Protein AF-A0A9D4PCH1-F1 (afdb_monomer_lite)

Structure (mmCIF, N/CA/C/O backbone):
data_AF-A0A9D4PCH1-F1
#
_entry.id   AF-A0A9D4PCH1-F1
#
loop_
_atom_site.group_PDB
_atom_site.id
_atom_site.type_symbol
_atom_site.label_atom_id
_atom_site.label_alt_id
_atom_site.label_comp_id
_atom_site.label_asym_id
_atom_site.label_entity_id
_atom_site.label_seq_id
_atom_site.pdbx_PDB_ins_code
_atom_site.Cartn_x
_atom_site.Cartn_y
_atom_site.Cartn_z
_atom_site.occupancy
_atom_site.B_iso_or_equiv
_atom_site.auth_seq_id
_atom_site.auth_comp_id
_atom_site.auth_asym_id
_atom_site.auth_atom_id
_atom_site.pdbx_PDB_model_num
ATOM 1 N N . MET A 1 1 ? 25.668 -5.312 14.120 1.00 36.22 1 MET A N 1
ATOM 2 C CA . MET A 1 1 ? 24.377 -5.228 14.837 1.00 36.22 1 MET A CA 1
ATOM 3 C C . MET A 1 1 ? 23.372 -6.001 13.988 1.00 36.22 1 MET A C 1
ATOM 5 O O . MET A 1 1 ? 23.326 -5.759 12.794 1.00 36.22 1 MET A O 1
ATOM 9 N N . GLN A 1 2 ? 22.778 -7.065 14.531 1.00 38.81 2 GLN A N 1
ATOM 10 C CA . GLN A 1 2 ? 22.274 -8.227 13.779 1.00 38.81 2 GLN A CA 1
ATOM 11 C C . GLN A 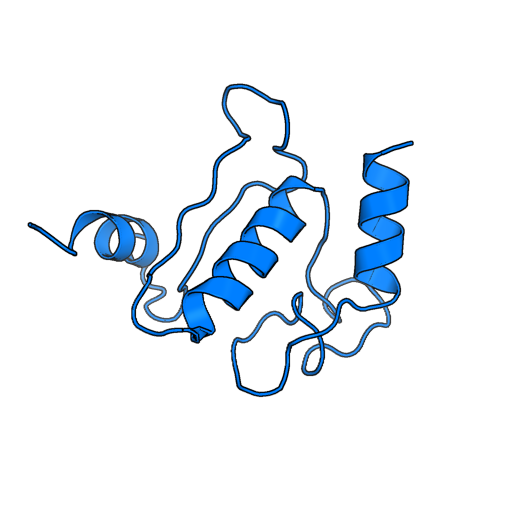1 2 ? 21.062 -7.933 12.871 1.00 38.81 2 GLN A C 1
ATOM 13 O O . GLN A 1 2 ? 19.981 -7.630 13.362 1.00 38.81 2 GLN A O 1
ATOM 18 N N . LEU A 1 3 ? 21.225 -8.173 11.565 1.00 47.97 3 LEU A N 1
ATOM 19 C CA . LEU A 1 3 ? 20.188 -8.184 10.514 1.00 47.97 3 LEU A CA 1
ATOM 20 C C . LEU A 1 3 ? 19.223 -9.396 10.589 1.00 47.97 3 LEU A C 1
ATOM 22 O O . LEU A 1 3 ? 18.467 -9.653 9.662 1.00 47.97 3 LEU A O 1
ATOM 26 N N . ASN A 1 4 ? 19.222 -10.164 11.685 1.00 52.72 4 ASN A N 1
ATOM 27 C CA . ASN A 1 4 ? 18.617 -11.504 11.720 1.00 52.72 4 ASN A CA 1
ATOM 28 C C . ASN A 1 4 ? 17.208 -11.576 12.329 1.00 52.72 4 ASN A C 1
ATOM 30 O O . ASN A 1 4 ? 16.634 -12.661 12.355 1.00 52.72 4 ASN A O 1
ATOM 34 N N . PHE A 1 5 ? 16.653 -10.485 12.866 1.00 57.75 5 PHE A N 1
ATOM 35 C CA . PHE A 1 5 ? 15.337 -10.545 13.517 1.00 57.75 5 PHE A CA 1
ATOM 36 C C . PHE A 1 5 ? 14.188 -10.521 12.500 1.00 57.75 5 PHE A C 1
ATOM 38 O O . PHE A 1 5 ? 13.351 -11.416 12.521 1.00 57.75 5 PHE A O 1
ATOM 45 N N . ALA A 1 6 ? 14.188 -9.559 11.569 1.00 58.16 6 ALA A N 1
ATOM 46 C CA . ALA A 1 6 ? 13.135 -9.432 10.557 1.00 58.16 6 ALA A CA 1
ATOM 47 C C . ALA A 1 6 ? 13.065 -10.665 9.643 1.00 58.16 6 ALA A C 1
ATOM 49 O O . ALA A 1 6 ? 12.003 -11.262 9.516 1.00 58.16 6 ALA A O 1
ATOM 50 N N . SER A 1 7 ? 14.206 -11.116 9.113 1.00 59.22 7 SER A N 1
ATOM 51 C CA . SER A 1 7 ? 14.267 -12.311 8.262 1.00 59.22 7 SER A CA 1
ATOM 52 C C . SER A 1 7 ? 13.727 -13.558 8.979 1.00 59.22 7 SER A C 1
ATOM 54 O O . SER A 1 7 ? 12.882 -14.248 8.428 1.00 59.22 7 SER A O 1
ATOM 56 N N . ARG A 1 8 ? 14.083 -13.797 10.254 1.00 60.41 8 ARG A N 1
ATOM 57 C CA . ARG A 1 8 ? 13.552 -14.942 11.024 1.00 60.41 8 ARG A CA 1
ATOM 58 C C . ARG A 1 8 ? 12.044 -14.885 11.256 1.00 60.41 8 ARG A C 1
ATOM 60 O O . ARG A 1 8 ? 11.416 -15.939 11.299 1.00 60.41 8 ARG A O 1
ATOM 67 N N . VAL A 1 9 ? 11.484 -13.692 11.456 1.00 65.69 9 VAL A N 1
ATOM 68 C CA . VAL A 1 9 ? 10.034 -13.510 11.622 1.00 65.69 9 VAL A CA 1
ATOM 69 C C . VAL A 1 9 ? 9.309 -13.750 10.295 1.00 65.69 9 VAL A C 1
ATOM 71 O O . VAL A 1 9 ? 8.284 -14.423 10.279 1.00 65.69 9 VAL A O 1
ATOM 74 N N . LEU A 1 10 ? 9.862 -13.268 9.179 1.00 68.75 10 LEU A N 1
ATOM 75 C CA . LEU A 1 10 ? 9.258 -13.411 7.851 1.00 68.75 10 LEU A CA 1
ATOM 76 C C . LEU A 1 10 ? 9.376 -14.843 7.292 1.00 68.75 10 LEU A C 1
ATOM 78 O O . LEU A 1 10 ? 8.447 -15.331 6.653 1.00 68.75 10 LEU A O 1
ATOM 82 N N . THR A 1 11 ? 10.454 -15.571 7.603 1.00 62.72 11 THR A N 1
ATOM 83 C CA . THR A 1 11 ? 10.667 -16.959 7.145 1.00 62.72 11 THR A CA 1
ATOM 84 C C . THR A 1 11 ? 10.017 -18.012 8.047 1.00 62.72 11 THR A C 1
ATOM 86 O O . THR A 1 11 ? 10.093 -19.206 7.754 1.00 62.72 11 THR A O 1
ATOM 89 N N . GLN A 1 12 ? 9.373 -17.623 9.157 1.00 61.53 12 GLN A N 1
ATOM 90 C CA . GLN A 1 12 ? 8.821 -18.574 10.136 1.00 61.53 12 GLN A CA 1
ATOM 91 C C . GLN A 1 12 ? 7.693 -19.461 9.558 1.00 61.53 12 GLN A C 1
ATOM 93 O O . GLN A 1 12 ? 7.332 -20.467 10.165 1.00 61.53 12 GLN A O 1
ATOM 98 N N . GLY A 1 13 ? 7.169 -19.123 8.372 1.00 55.12 13 GLY A N 1
ATOM 99 C CA . GLY A 1 13 ? 6.106 -19.846 7.664 1.00 55.12 13 GLY A CA 1
ATOM 100 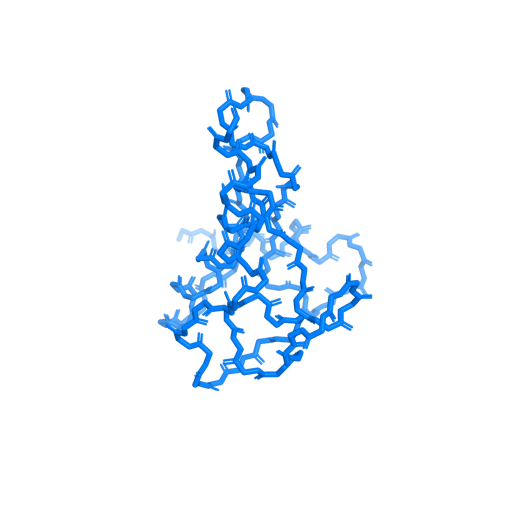C C . GLY A 1 13 ? 6.527 -20.663 6.432 1.00 55.12 13 GLY A C 1
ATOM 101 O O . GLY A 1 13 ? 5.644 -21.039 5.668 1.00 55.12 13 GLY A O 1
ATOM 102 N N . ASN A 1 14 ? 7.823 -20.936 6.211 1.00 54.25 14 ASN A N 1
ATOM 103 C CA . ASN A 1 14 ? 8.329 -21.674 5.032 1.00 54.25 14 ASN A CA 1
ATOM 104 C C . ASN A 1 14 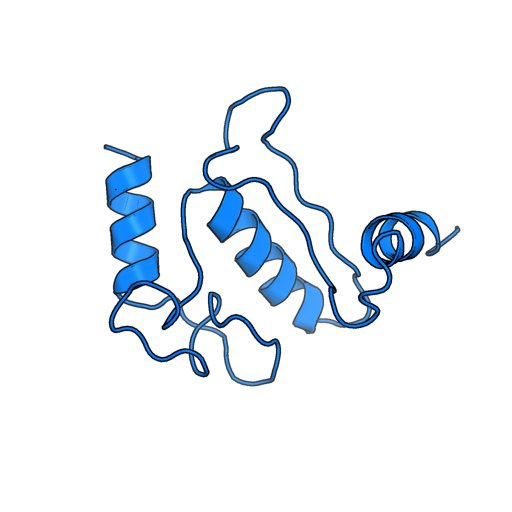? 8.074 -20.963 3.679 1.00 54.25 14 ASN A C 1
ATOM 106 O O . ASN A 1 14 ? 7.976 -21.607 2.637 1.00 54.25 14 ASN A O 1
ATOM 110 N N . ASN A 1 15 ? 7.939 -19.632 3.707 1.00 61.56 15 ASN A N 1
ATOM 111 C CA . ASN A 1 15 ? 7.776 -18.776 2.533 1.00 61.56 15 ASN A CA 1
ATOM 112 C C . ASN A 1 15 ? 8.949 -17.795 2.453 1.00 61.56 15 ASN A C 1
ATOM 114 O O . ASN A 1 15 ? 8.839 -16.647 2.875 1.00 61.56 15 ASN A O 1
ATOM 118 N N . ASP A 1 16 ? 10.057 -18.238 1.864 1.00 63.16 16 ASP A N 1
ATOM 119 C CA . ASP A 1 16 ? 11.296 -17.450 1.745 1.00 63.16 16 ASP A CA 1
ATOM 120 C C . ASP A 1 16 ? 11.172 -16.223 0.816 1.00 63.16 16 ASP A C 1
ATOM 122 O O . ASP A 1 16 ? 12.128 -15.477 0.631 1.00 63.16 16 ASP A O 1
ATOM 126 N N . ASN A 1 17 ? 9.992 -16.000 0.228 1.00 70.62 17 ASN A N 1
ATOM 127 C CA . ASN A 1 17 ? 9.723 -14.926 -0.729 1.00 70.62 17 ASN A CA 1
ATOM 128 C C . ASN A 1 17 ? 8.983 -13.722 -0.119 1.00 70.62 17 ASN A C 1
ATOM 130 O O . ASN A 1 17 ? 8.673 -12.772 -0.838 1.00 70.62 17 ASN A O 1
ATOM 134 N N . VAL A 1 18 ? 8.647 -13.761 1.175 1.00 75.81 18 VAL A N 1
ATOM 135 C CA . VAL A 1 18 ? 7.958 -12.657 1.856 1.00 75.81 18 VAL A CA 1
ATOM 136 C C . VAL A 1 18 ? 8.995 -11.693 2.424 1.00 75.81 18 VAL A C 1
ATOM 138 O O . VAL A 1 18 ? 9.742 -12.040 3.333 1.00 75.81 18 VAL A O 1
ATOM 141 N N . VAL A 1 19 ? 9.021 -10.469 1.898 1.00 85.12 19 VAL A N 1
ATOM 142 C CA . VAL A 1 19 ? 9.959 -9.410 2.319 1.00 85.12 19 VAL A CA 1
ATOM 143 C C . VAL A 1 19 ? 9.324 -8.379 3.260 1.00 85.12 19 VAL A C 1
ATOM 145 O O . VAL A 1 19 ? 10.020 -7.510 3.782 1.00 85.12 19 VAL A O 1
ATOM 148 N N . GLY A 1 20 ? 8.020 -8.489 3.526 1.00 88.69 20 GLY A N 1
ATOM 149 C CA . GLY A 1 20 ? 7.278 -7.595 4.409 1.00 88.69 20 GLY A CA 1
ATOM 150 C C . GLY A 1 20 ? 6.010 -8.232 4.980 1.00 88.69 20 GLY A C 1
ATOM 151 O O . GLY A 1 20 ? 5.506 -9.219 4.447 1.00 88.69 20 GLY A O 1
ATOM 152 N N . LEU A 1 21 ? 5.539 -7.712 6.114 1.00 90.94 21 LEU A N 1
ATOM 153 C CA . LEU A 1 21 ? 4.294 -8.133 6.752 1.00 90.94 21 LEU A CA 1
ATOM 154 C C . LEU A 1 21 ? 3.640 -6.980 7.522 1.00 90.94 21 LEU A C 1
ATOM 156 O O . LEU A 1 21 ? 4.290 -6.309 8.333 1.00 90.94 21 LEU A O 1
ATOM 160 N N . ALA A 1 22 ? 2.330 -6.832 7.351 1.00 93.44 22 ALA A N 1
ATOM 161 C CA . ALA A 1 22 ? 1.487 -5.903 8.092 1.00 93.44 22 ALA A CA 1
ATOM 162 C C . ALA A 1 22 ? 0.088 -6.473 8.345 1.00 93.44 22 ALA A C 1
ATOM 164 O O . ALA A 1 22 ? -0.390 -7.360 7.636 1.00 93.44 22 ALA A O 1
ATOM 165 N N . PHE A 1 23 ? -0.594 -5.923 9.349 1.00 94.12 23 PHE A N 1
ATOM 166 C CA . PHE A 1 23 ? -2.026 -6.140 9.514 1.00 94.12 23 PHE A CA 1
ATOM 167 C C . PHE A 1 23 ? -2.805 -5.268 8.531 1.00 94.12 23 PHE A C 1
ATOM 169 O O . PHE A 1 23 ? -2.450 -4.120 8.278 1.00 94.12 23 PHE A O 1
ATOM 176 N N . VAL A 1 24 ? -3.913 -5.789 8.007 1.00 95.75 24 VAL A N 1
ATOM 177 C CA . VAL A 1 24 ? -4.832 -4.979 7.202 1.00 95.75 24 VAL A CA 1
ATOM 178 C C . VAL A 1 24 ? -5.723 -4.154 8.136 1.00 95.75 24 VAL A C 1
ATOM 180 O O . VAL A 1 24 ? -6.315 -4.713 9.058 1.00 95.75 24 VAL A O 1
ATOM 183 N N . ARG A 1 25 ? -5.827 -2.837 7.900 1.00 97.06 25 ARG A N 1
ATOM 184 C CA . ARG A 1 25 ? -6.571 -1.865 8.742 1.00 97.06 25 ARG A CA 1
ATOM 185 C C . ARG A 1 25 ? -6.063 -1.761 10.192 1.00 97.06 25 ARG A C 1
ATOM 187 O O . ARG A 1 25 ? -6.838 -1.462 11.094 1.00 97.06 25 ARG A O 1
ATOM 194 N N . GLY A 1 26 ? -4.778 -2.020 10.429 1.00 95.62 26 GLY A N 1
ATOM 195 C CA . GLY A 1 26 ? -4.177 -1.958 11.766 1.00 95.62 26 GLY A CA 1
ATOM 196 C C . GLY A 1 26 ? -3.807 -0.554 12.255 1.00 95.62 26 GLY A C 1
ATOM 197 O O . GLY A 1 26 ? -3.525 -0.387 13.441 1.00 95.62 26 GLY A O 1
ATOM 198 N N . MET A 1 27 ? -3.791 0.458 11.380 1.00 97.31 27 MET A N 1
ATOM 199 C CA . MET A 1 27 ? -3.341 1.806 11.738 1.00 97.31 27 MET A CA 1
ATOM 200 C C . MET A 1 27 ? -4.166 2.392 12.895 1.00 97.31 27 MET A C 1
ATOM 202 O O . MET A 1 27 ? -5.390 2.285 12.913 1.00 97.31 27 MET A O 1
ATOM 206 N N . CYS A 1 28 ? -3.476 3.032 13.843 1.00 96.06 28 CYS A N 1
ATOM 207 C CA . CYS A 1 28 ? -4.021 3.613 15.080 1.00 96.06 28 CYS A CA 1
ATOM 208 C C . CYS A 1 28 ? -4.521 2.612 16.140 1.00 96.06 28 CYS A C 1
ATOM 210 O O . CYS A 1 28 ? -4.839 3.035 17.250 1.00 96.06 28 CYS A O 1
ATOM 212 N N . GLU A 1 29 ? -4.528 1.305 15.866 1.00 95.44 29 GLU A N 1
ATOM 213 C CA . GLU A 1 29 ? -4.811 0.280 16.873 1.00 95.44 29 GLU A CA 1
ATOM 214 C C . GLU A 1 29 ? -3.508 -0.162 17.554 1.00 95.44 29 GLU A C 1
ATOM 216 O O . GLU A 1 29 ? -2.568 -0.616 16.896 1.00 95.44 29 GLU A O 1
ATOM 221 N N . CYS A 1 30 ? -3.436 -0.061 18.885 1.00 93.50 30 CYS A N 1
ATOM 222 C CA . CYS A 1 30 ? -2.199 -0.253 19.657 1.00 93.50 30 CYS A CA 1
ATOM 223 C C . CYS A 1 30 ? -1.495 -1.587 19.379 1.00 93.50 30 CYS A C 1
ATOM 225 O O . CYS A 1 30 ? -0.273 -1.676 19.486 1.00 93.50 30 CYS A O 1
ATOM 227 N N . ARG A 1 31 ? -2.262 -2.635 19.064 1.00 93.06 31 ARG A N 1
ATOM 228 C CA . ARG A 1 31 ? -1.736 -3.987 18.831 1.00 93.06 31 ARG A CA 1
ATOM 229 C C . ARG A 1 31 ? -1.455 -4.307 17.367 1.00 93.06 31 ARG A C 1
ATOM 231 O O . ARG A 1 31 ? -0.739 -5.271 17.112 1.00 93.06 31 ARG A O 1
ATOM 238 N N . PHE A 1 32 ? -2.013 -3.540 16.433 1.00 93.56 32 PHE A N 1
ATOM 239 C CA . PHE A 1 32 ? -1.983 -3.868 15.005 1.00 93.56 32 PHE A CA 1
ATOM 240 C C . PHE A 1 32 ? -1.320 -2.790 14.145 1.00 93.56 32 PHE A C 1
ATOM 242 O O . PHE A 1 32 ? -1.009 -3.060 12.993 1.00 93.56 32 PHE A O 1
ATOM 249 N N . SER A 1 33 ? -1.018 -1.614 14.702 1.00 94.75 33 SER A N 1
ATOM 250 C CA . SER A 1 33 ? -0.363 -0.504 14.002 1.00 94.75 33 SER A CA 1
ATOM 251 C C . SER A 1 33 ? 1.154 -0.711 13.871 1.00 94.75 33 SER A C 1
ATOM 253 O O . SER A 1 33 ? 1.949 0.122 14.313 1.00 94.75 33 SER A O 1
ATOM 255 N N . CYS A 1 34 ? 1.573 -1.837 13.291 1.00 92.31 34 CYS A N 1
ATOM 256 C CA . CYS A 1 34 ? 2.975 -2.178 13.060 1.00 92.31 34 CYS A CA 1
ATOM 257 C C . CYS A 1 34 ? 3.196 -2.829 11.686 1.00 92.31 34 CYS A C 1
ATOM 259 O O . CYS A 1 34 ? 2.295 -3.439 11.112 1.00 92.31 34 CYS A O 1
ATOM 261 N N . THR A 1 35 ? 4.410 -2.676 11.155 1.00 90.69 35 THR A N 1
ATOM 262 C CA . THR A 1 35 ? 4.871 -3.296 9.903 1.00 90.69 35 THR A CA 1
ATOM 263 C C . THR A 1 35 ? 6.266 -3.864 10.114 1.00 90.69 35 THR A C 1
ATOM 265 O O . THR A 1 35 ? 7.103 -3.217 10.748 1.00 90.69 35 THR A O 1
ATOM 268 N N . ILE A 1 36 ? 6.546 -5.031 9.547 1.00 90.25 36 ILE A N 1
ATOM 269 C CA . ILE A 1 36 ? 7.885 -5.624 9.508 1.00 90.25 36 ILE A CA 1
ATOM 270 C C . ILE A 1 36 ? 8.331 -5.647 8.054 1.00 90.25 36 ILE A C 1
ATOM 272 O O . ILE A 1 36 ? 7.567 -6.069 7.198 1.00 90.25 36 ILE A O 1
ATOM 276 N N . ILE A 1 37 ? 9.560 -5.208 7.783 1.00 88.50 37 ILE A N 1
ATOM 277 C CA . ILE A 1 37 ? 10.162 -5.261 6.448 1.00 88.50 37 ILE A CA 1
ATOM 278 C C . ILE A 1 37 ? 11.596 -5.786 6.509 1.00 88.50 37 ILE A C 1
ATOM 280 O O . ILE A 1 37 ? 12.322 -5.548 7.480 1.00 88.50 37 ILE A O 1
ATOM 284 N N . GLN A 1 38 ? 12.016 -6.472 5.452 1.00 86.12 38 GLN A N 1
ATOM 285 C CA . GLN A 1 38 ? 13.390 -6.895 5.221 1.00 86.12 38 GLN A CA 1
ATOM 286 C C . GLN A 1 38 ? 14.109 -5.856 4.353 1.00 86.12 38 GLN A C 1
ATOM 288 O O . GLN A 1 38 ? 13.996 -5.835 3.135 1.00 86.12 38 GLN A O 1
ATOM 293 N N . ALA A 1 39 ? 14.868 -4.967 4.996 1.00 83.38 39 ALA A N 1
ATOM 294 C CA . ALA A 1 39 ? 15.525 -3.856 4.315 1.00 83.38 39 ALA A CA 1
ATOM 295 C C . ALA A 1 39 ? 16.896 -4.239 3.725 1.00 83.38 39 ALA A C 1
ATOM 297 O O . ALA A 1 39 ? 17.927 -4.035 4.365 1.00 83.38 39 ALA A O 1
ATOM 298 N N . GLU A 1 40 ? 16.915 -4.770 2.499 1.00 81.25 40 GLU A N 1
ATOM 299 C CA . GLU A 1 40 ? 18.164 -5.154 1.807 1.00 81.25 40 GLU A CA 1
ATOM 300 C C . GLU A 1 40 ? 18.678 -4.113 0.804 1.00 81.25 40 GLU A C 1
ATOM 302 O O . GLU A 1 40 ? 19.867 -4.076 0.491 1.00 81.25 40 GLU A O 1
ATOM 307 N N . SER A 1 41 ? 17.800 -3.250 0.289 1.00 85.69 41 SER A N 1
ATOM 308 C CA . SER A 1 41 ? 18.147 -2.232 -0.709 1.00 85.69 41 SER A CA 1
ATOM 309 C C . SER A 1 41 ? 17.222 -1.014 -0.621 1.00 85.69 41 SER A C 1
ATOM 311 O O . SER A 1 41 ? 16.287 -0.989 0.176 1.00 85.69 41 SER A O 1
ATOM 313 N N . PHE A 1 42 ? 17.426 -0.003 -1.475 1.00 87.31 42 PHE A N 1
ATOM 314 C CA . PHE A 1 42 ? 16.513 1.146 -1.578 1.00 87.31 42 PHE A CA 1
ATOM 315 C C . PHE A 1 42 ? 15.072 0.760 -1.946 1.00 87.31 42 PHE A C 1
ATOM 317 O O . PHE A 1 42 ? 14.145 1.515 -1.653 1.00 87.31 42 PHE A O 1
ATOM 324 N N . GLN A 1 43 ? 14.864 -0.423 -2.534 1.00 87.44 43 GLN A N 1
ATOM 325 C CA . GLN A 1 43 ? 13.532 -0.965 -2.793 1.00 87.44 43 GLN A CA 1
ATOM 326 C C . GLN A 1 43 ? 12.718 -1.166 -1.505 1.00 87.44 43 GLN A C 1
ATOM 328 O O . GLN A 1 43 ? 11.494 -1.052 -1.542 1.00 87.44 43 GLN A O 1
ATOM 333 N N . ALA A 1 44 ? 13.384 -1.330 -0.358 1.00 88.88 44 ALA A N 1
ATOM 334 C CA . ALA A 1 44 ? 12.746 -1.453 0.949 1.00 88.88 44 ALA A CA 1
ATOM 335 C C . ALA A 1 44 ? 11.852 -0.254 1.308 1.00 88.88 44 ALA A C 1
ATOM 337 O O . ALA A 1 44 ? 10.924 -0.396 2.096 1.00 88.88 44 ALA A O 1
ATOM 338 N N . ALA A 1 45 ? 12.085 0.929 0.725 1.00 92.88 45 ALA A N 1
ATOM 339 C CA . ALA A 1 45 ? 11.193 2.075 0.903 1.00 92.88 45 ALA A CA 1
ATOM 340 C C . ALA A 1 45 ? 9.814 1.850 0.251 1.00 92.88 45 ALA A C 1
ATOM 342 O O . ALA A 1 45 ? 8.796 2.268 0.800 1.00 92.88 45 ALA A O 1
ATOM 343 N N . LEU A 1 46 ? 9.772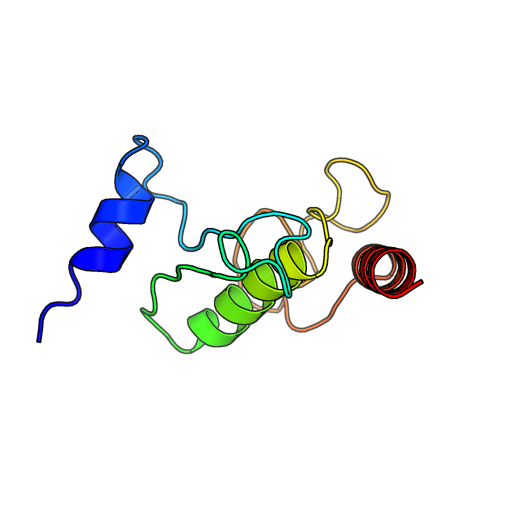 1.174 -0.903 1.00 94.19 46 LEU A N 1
ATOM 344 C CA . LEU A 1 46 ? 8.523 0.811 -1.580 1.00 94.19 46 LEU A CA 1
ATOM 345 C C . LEU A 1 46 ? 7.829 -0.361 -0.882 1.00 94.19 46 LEU A C 1
ATOM 347 O O . LEU A 1 46 ? 6.606 -0.384 -0.812 1.00 94.19 46 LEU A O 1
ATOM 351 N N . GLU A 1 47 ? 8.595 -1.293 -0.320 1.00 92.69 47 GLU A N 1
ATOM 352 C CA . GLU A 1 47 ? 8.062 -2.380 0.512 1.00 92.69 47 GLU A CA 1
ATOM 353 C C . GLU A 1 47 ? 7.485 -1.832 1.824 1.00 92.69 47 GLU A C 1
ATOM 355 O O . GLU A 1 47 ? 6.363 -2.160 2.186 1.00 92.69 47 GLU A O 1
ATOM 360 N N . ALA A 1 48 ? 8.171 -0.894 2.487 1.00 93.88 48 ALA A N 1
ATOM 361 C CA . ALA A 1 48 ? 7.612 -0.175 3.632 1.00 93.88 48 ALA A CA 1
ATOM 362 C C . ALA A 1 48 ? 6.305 0.534 3.267 1.00 93.88 48 ALA A C 1
ATOM 364 O O . ALA A 1 48 ? 5.337 0.465 4.021 1.00 93.88 48 ALA A O 1
ATOM 365 N N . ALA A 1 49 ? 6.258 1.195 2.105 1.00 96.62 49 ALA A N 1
ATOM 366 C CA . ALA A 1 49 ? 5.031 1.809 1.620 1.00 96.62 49 ALA A CA 1
ATOM 367 C C . ALA A 1 49 ? 3.922 0.760 1.425 1.00 96.62 49 ALA A C 1
ATOM 369 O O . ALA A 1 49 ? 2.817 0.982 1.910 1.00 96.62 49 ALA A O 1
ATOM 370 N N . HIS A 1 50 ? 4.214 -0.382 0.795 1.00 96.81 50 HIS A N 1
ATOM 371 C CA . HIS A 1 50 ? 3.276 -1.498 0.618 1.00 96.81 50 HIS A CA 1
ATOM 372 C C . HIS A 1 50 ? 2.674 -1.959 1.953 1.00 96.81 50 HIS A C 1
ATOM 374 O O . HIS A 1 50 ? 1.454 -1.981 2.118 1.00 96.81 50 HIS A O 1
ATOM 380 N N . GLU A 1 51 ? 3.522 -2.235 2.943 1.00 96.75 51 GLU A N 1
ATOM 381 C CA . GLU A 1 51 ? 3.080 -2.703 4.259 1.00 96.75 51 GLU A CA 1
ATOM 382 C C . GLU A 1 51 ? 2.302 -1.629 5.040 1.00 96.75 51 GLU A C 1
ATOM 384 O O . GLU A 1 51 ? 1.310 -1.917 5.714 1.00 96.75 51 GLU A O 1
ATOM 389 N N . ILE A 1 52 ? 2.688 -0.354 4.924 1.00 97.50 52 ILE A N 1
ATOM 390 C CA . ILE A 1 52 ? 1.907 0.759 5.487 1.00 97.50 52 ILE A CA 1
ATOM 391 C C . ILE A 1 52 ? 0.543 0.865 4.789 1.00 97.50 52 ILE A C 1
ATOM 393 O O . ILE A 1 52 ? -0.459 1.134 5.451 1.00 97.50 52 ILE A O 1
ATOM 397 N N . GLY A 1 53 ? 0.484 0.611 3.479 1.00 97.94 53 GLY A N 1
ATOM 398 C CA . GLY A 1 53 ? -0.755 0.542 2.708 1.00 97.94 53 GLY A CA 1
ATOM 399 C C . GLY A 1 53 ? -1.730 -0.483 3.284 1.00 97.94 53 GLY A C 1
ATOM 400 O O . GLY A 1 53 ? -2.896 -0.155 3.507 1.00 97.94 53 GLY A O 1
ATOM 401 N N . HIS A 1 54 ? -1.251 -1.683 3.626 1.00 97.88 54 HIS A N 1
ATOM 402 C CA . HIS A 1 54 ? -2.054 -2.678 4.341 1.00 97.88 54 HIS A CA 1
ATOM 403 C C . HIS A 1 54 ? -2.587 -2.141 5.675 1.00 97.88 54 HIS A C 1
ATOM 405 O O . HIS A 1 54 ? -3.796 -2.202 5.914 1.00 97.88 54 HIS A O 1
ATOM 411 N N . ASN A 1 55 ? -1.746 -1.518 6.505 1.00 97.62 55 ASN A N 1
ATOM 412 C CA . ASN A 1 55 ? -2.203 -0.918 7.767 1.00 97.62 55 ASN A CA 1
ATOM 413 C C . ASN A 1 55 ? -3.279 0.158 7.577 1.00 97.62 55 ASN A C 1
ATOM 415 O O . ASN A 1 55 ? -4.166 0.284 8.420 1.00 97.62 55 ASN A O 1
ATOM 419 N N . LEU A 1 56 ? -3.236 0.884 6.460 1.00 98.25 56 LEU A N 1
ATOM 420 C CA . LEU A 1 56 ? -4.245 1.859 6.038 1.00 98.25 56 LEU A CA 1
ATOM 421 C C . LEU A 1 56 ? -5.429 1.231 5.280 1.00 98.25 56 LEU A C 1
ATOM 423 O O . LEU A 1 56 ? -6.218 1.932 4.654 1.00 98.25 56 LEU A O 1
ATOM 427 N N . GLY A 1 57 ? -5.563 -0.092 5.324 1.00 97.31 57 GLY A N 1
ATOM 428 C CA . GLY A 1 57 ? -6.714 -0.830 4.816 1.00 97.31 57 GLY A CA 1
ATOM 429 C C . GLY A 1 57 ? -6.659 -1.240 3.351 1.00 97.31 57 GLY A C 1
ATOM 430 O O . GLY A 1 57 ? -7.646 -1.780 2.857 1.00 97.31 57 GLY A O 1
ATOM 431 N N . MET A 1 58 ? -5.542 -1.026 2.656 1.00 98.19 58 MET A N 1
ATOM 432 C CA . MET A 1 58 ? -5.392 -1.440 1.262 1.00 98.19 58 MET A CA 1
ATOM 433 C C . MET A 1 58 ? -5.223 -2.961 1.150 1.00 98.19 58 MET A C 1
ATOM 435 O O . MET A 1 58 ? -4.461 -3.568 1.900 1.00 98.19 58 MET A O 1
ATOM 439 N N . GLU A 1 59 ? -5.894 -3.579 0.179 1.00 97.38 59 GLU A N 1
ATOM 440 C CA . GLU A 1 59 ? -5.634 -4.964 -0.242 1.00 97.38 59 GLU A CA 1
ATOM 441 C C . GLU A 1 59 ? -4.792 -5.001 -1.526 1.00 97.38 59 GLU A C 1
ATOM 443 O O . GLU A 1 59 ? -4.627 -3.984 -2.206 1.00 97.38 59 GLU A O 1
ATOM 448 N N . HIS A 1 60 ? -4.266 -6.183 -1.865 1.00 97.44 60 HIS A N 1
ATOM 449 C CA . HIS A 1 60 ? -3.478 -6.363 -3.083 1.00 97.44 60 HIS A CA 1
ATOM 450 C C . HIS A 1 60 ? -4.269 -6.056 -4.357 1.00 97.44 60 HIS A C 1
ATOM 452 O O . HIS A 1 60 ? -5.443 -6.416 -4.496 1.00 97.44 60 HIS A O 1
ATOM 458 N N . ASP A 1 61 ? -3.594 -5.448 -5.329 1.00 98.12 61 ASP A N 1
ATOM 459 C CA . ASP A 1 61 ? -4.139 -5.224 -6.665 1.00 98.12 61 ASP A CA 1
ATOM 460 C C . ASP A 1 61 ? -4.338 -6.560 -7.409 1.00 98.12 61 ASP A C 1
ATOM 462 O O . ASP A 1 61 ? -3.473 -7.437 -7.404 1.00 98.12 61 ASP A O 1
ATOM 466 N N . GLY A 1 62 ? -5.499 -6.722 -8.050 1.00 95.94 62 GLY A N 1
ATOM 467 C CA . GLY A 1 62 ? -5.844 -7.876 -8.889 1.00 95.94 62 GLY A CA 1
ATOM 468 C C . GLY A 1 62 ? -6.302 -9.147 -8.159 1.00 95.94 62 GLY A C 1
ATOM 469 O O . GLY A 1 62 ? -6.754 -10.079 -8.818 1.00 95.94 62 GLY A O 1
ATOM 470 N N . THR A 1 63 ? -6.250 -9.205 -6.823 1.00 88.00 63 THR A N 1
ATOM 471 C CA . THR A 1 63 ? -6.750 -10.373 -6.061 1.00 88.00 63 THR A CA 1
ATOM 472 C C . THR A 1 63 ? -8.261 -10.299 -5.811 1.00 88.00 63 THR A C 1
ATOM 474 O O . THR A 1 63 ? -8.951 -11.316 -5.849 1.00 88.00 63 THR A O 1
ATOM 477 N N . LYS A 1 64 ? -8.799 -9.097 -5.555 1.00 90.56 64 LYS A N 1
ATOM 478 C CA . LYS A 1 64 ? -10.237 -8.847 -5.290 1.00 90.56 64 LYS A CA 1
ATOM 479 C C . LYS A 1 64 ? -10.726 -7.504 -5.843 1.00 90.56 64 LYS A C 1
ATOM 481 O O . LYS A 1 64 ? -11.721 -6.946 -5.387 1.00 90.56 64 LYS A O 1
ATOM 486 N N . ASN A 1 65 ? -9.988 -6.949 -6.792 1.00 96.00 65 ASN A N 1
ATOM 487 C CA . ASN A 1 65 ? -10.292 -5.685 -7.444 1.00 96.00 65 ASN A CA 1
ATOM 488 C C . ASN A 1 65 ? -9.799 -5.732 -8.895 1.00 96.00 65 ASN A C 1
ATOM 490 O O . ASN A 1 65 ? -9.097 -6.658 -9.293 1.00 96.00 65 ASN A O 1
ATOM 494 N N . ASN A 1 66 ? -10.172 -4.722 -9.679 1.00 96.88 66 ASN A N 1
ATOM 495 C CA . ASN A 1 66 ? -9.899 -4.680 -11.117 1.00 96.88 66 ASN A CA 1
ATOM 496 C C . ASN A 1 66 ? -8.588 -3.944 -11.459 1.00 96.88 66 ASN A C 1
ATOM 498 O O . ASN A 1 66 ? -8.386 -3.567 -12.614 1.00 96.88 66 ASN A O 1
ATOM 502 N N . CYS A 1 67 ? -7.729 -3.676 -10.470 1.00 98.00 67 CYS A N 1
ATOM 503 C CA . CYS A 1 67 ? -6.443 -3.027 -10.698 1.00 98.00 67 CYS A CA 1
ATOM 504 C C . CYS A 1 67 ? -5.377 -4.030 -11.154 1.00 98.00 67 CYS A C 1
ATOM 506 O O . CYS A 1 67 ? -5.456 -5.225 -10.885 1.00 98.00 67 CYS A O 1
ATOM 508 N N . ASP A 1 68 ? -4.381 -3.530 -11.885 1.00 97.19 68 ASP A N 1
ATOM 509 C CA . ASP A 1 68 ? -3.310 -4.348 -12.454 1.00 97.19 68 ASP A CA 1
ATOM 510 C C . ASP A 1 68 ? -2.404 -4.909 -11.347 1.00 97.19 68 ASP A C 1
ATOM 512 O O . ASP A 1 68 ? -1.774 -4.143 -10.616 1.00 97.19 68 ASP A O 1
ATOM 516 N N . SER A 1 69 ? -2.306 -6.237 -11.260 1.00 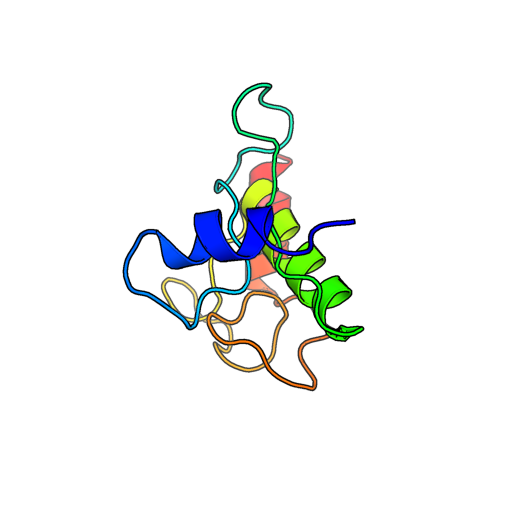96.31 69 SER A N 1
ATOM 517 C CA . SER A 1 69 ? -1.550 -6.963 -10.231 1.00 96.31 69 SER A CA 1
ATOM 518 C C . SER A 1 69 ? -0.026 -6.860 -10.359 1.00 96.31 69 SER A C 1
ATOM 520 O O . SER A 1 69 ? 0.698 -7.504 -9.598 1.00 96.31 69 SER A O 1
ATOM 522 N N . THR A 1 70 ? 0.489 -6.098 -11.329 1.00 95.75 70 THR A N 1
ATOM 523 C CA . THR A 1 70 ? 1.928 -6.044 -11.627 1.00 95.75 70 THR A CA 1
ATOM 524 C C . THR A 1 70 ? 2.526 -4.639 -11.669 1.00 95.75 70 THR A C 1
ATOM 526 O O . THR A 1 70 ? 3.751 -4.521 -11.723 1.00 95.75 70 THR A O 1
ATOM 529 N N . LYS A 1 71 ? 1.717 -3.571 -11.640 1.00 96.00 71 LYS A N 1
ATOM 530 C CA . LYS A 1 71 ? 2.188 -2.198 -11.934 1.00 96.00 71 LYS A CA 1
ATOM 531 C C . LYS A 1 71 ? 2.321 -1.274 -10.733 1.00 96.00 71 LYS A C 1
ATOM 533 O O . LYS A 1 71 ? 3.100 -0.325 -10.786 1.00 96.00 71 LYS A O 1
ATOM 538 N N . PHE A 1 72 ? 1.544 -1.500 -9.685 1.00 97.62 72 PHE A N 1
ATOM 539 C CA . PHE A 1 72 ? 1.396 -0.540 -8.592 1.00 97.62 72 PHE A CA 1
ATOM 540 C C . PHE A 1 72 ? 2.029 -1.051 -7.302 1.00 97.62 72 PHE A C 1
ATOM 542 O O . PHE A 1 72 ? 2.381 -2.227 -7.201 1.00 97.62 72 PHE A O 1
ATOM 549 N N . ILE A 1 73 ? 2.172 -0.161 -6.319 1.00 97.38 73 ILE A N 1
ATOM 550 C CA . ILE A 1 73 ? 2.790 -0.475 -5.024 1.00 97.38 73 ILE A CA 1
ATOM 551 C C . ILE A 1 73 ? 2.100 -1.671 -4.354 1.00 97.38 73 ILE A C 1
ATOM 553 O O . ILE A 1 73 ? 2.800 -2.549 -3.870 1.00 97.38 73 ILE A O 1
ATOM 557 N N . MET A 1 74 ? 0.766 -1.776 -4.410 1.00 97.69 74 MET A N 1
ATOM 558 C CA . MET A 1 74 ? 0.003 -2.885 -3.809 1.00 97.69 74 MET A CA 1
ATOM 559 C C . MET A 1 74 ? -0.069 -4.151 -4.682 1.00 97.69 74 MET A C 1
ATOM 561 O O . MET A 1 74 ? -0.872 -5.042 -4.411 1.00 97.69 74 MET A O 1
ATOM 565 N N . SER A 1 75 ? 0.763 -4.279 -5.718 1.00 96.44 75 SER A N 1
ATOM 566 C CA . SER A 1 75 ? 0.911 -5.546 -6.450 1.00 96.44 75 SER A CA 1
ATOM 567 C C . SER A 1 75 ? 1.387 -6.661 -5.499 1.00 96.44 75 SER A C 1
ATOM 569 O O . SER A 1 75 ? 2.306 -6.400 -4.725 1.00 96.44 75 SER A O 1
ATOM 571 N N . PRO A 1 76 ? 0.868 -7.905 -5.577 1.00 92.75 76 PRO A N 1
ATOM 572 C CA . PRO A 1 76 ? 1.302 -9.002 -4.698 1.00 92.75 76 PRO A CA 1
ATOM 573 C C . PRO A 1 76 ? 2.798 -9.336 -4.782 1.00 92.75 76 PRO A C 1
ATOM 575 O O . PRO A 1 76 ? 3.396 -9.798 -3.818 1.00 92.75 76 PRO A O 1
ATOM 578 N N . GLY A 1 77 ? 3.401 -9.157 -5.960 1.00 87.94 77 GLY A N 1
ATOM 579 C CA . GLY A 1 77 ? 4.838 -9.347 -6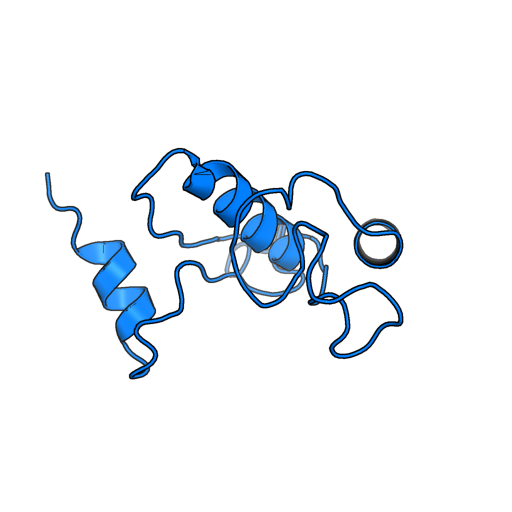.150 1.00 87.94 77 GLY A CA 1
ATOM 580 C C . GLY A 1 77 ? 5.610 -8.045 -5.975 1.00 87.94 77 GLY A C 1
ATOM 581 O O . GLY A 1 77 ? 5.095 -6.967 -6.276 1.00 87.94 77 GLY A O 1
ATOM 582 N N . THR A 1 78 ? 6.890 -8.138 -5.626 1.00 82.81 78 THR A N 1
ATOM 583 C CA . THR A 1 78 ? 7.828 -7.007 -5.680 1.00 82.81 78 THR A CA 1
ATOM 584 C C . THR A 1 78 ? 8.396 -6.826 -7.095 1.00 82.81 78 THR A C 1
ATOM 586 O O . THR A 1 78 ? 8.046 -7.566 -8.019 1.00 82.81 78 THR A O 1
ATOM 589 N N . GLY A 1 79 ? 9.171 -5.768 -7.339 1.00 83.19 79 GLY A N 1
ATOM 590 C CA . GLY A 1 79 ? 9.825 -5.544 -8.631 1.00 83.19 79 GLY A CA 1
ATOM 591 C C . GLY A 1 79 ? 9.977 -4.069 -9.011 1.00 83.19 79 GLY A C 1
ATOM 592 O O . GLY A 1 79 ? 9.313 -3.203 -8.435 1.00 83.19 79 GLY A O 1
ATOM 593 N N . PRO A 1 80 ? 10.841 -3.770 -9.995 1.00 84.44 80 PRO A N 1
ATOM 594 C CA . PRO A 1 80 ? 11.105 -2.405 -10.431 1.00 84.44 80 PRO A CA 1
ATOM 595 C C . PRO A 1 80 ? 9.867 -1.748 -11.059 1.00 84.44 80 PRO A C 1
ATOM 597 O O . PRO A 1 80 ? 9.025 -2.412 -11.659 1.00 84.44 80 PRO A O 1
ATOM 600 N N . GLY A 1 81 ? 9.778 -0.419 -10.950 1.00 87.50 81 GLY A N 1
ATOM 601 C CA . GLY A 1 81 ? 8.739 0.390 -11.606 1.00 87.50 81 GLY A CA 1
ATOM 602 C C . GLY A 1 81 ? 7.416 0.527 -10.841 1.00 87.50 81 GLY A C 1
ATOM 603 O O . GLY A 1 81 ? 6.556 1.298 -11.258 1.00 87.50 81 GLY A O 1
ATOM 604 N N . LYS A 1 82 ? 7.262 -0.148 -9.697 1.00 94.06 82 LYS A N 1
ATOM 605 C CA . LYS A 1 82 ? 6.070 -0.082 -8.834 1.00 94.06 82 LYS A CA 1
ATOM 606 C C . LYS A 1 82 ? 6.114 1.124 -7.892 1.00 94.06 82 LYS A C 1
ATOM 608 O O . LYS A 1 82 ? 6.224 0.975 -6.683 1.00 94.06 82 LYS A O 1
ATOM 613 N N . THR A 1 83 ? 6.078 2.335 -8.446 1.00 95.75 83 THR A N 1
ATOM 614 C CA . THR A 1 83 ? 6.260 3.587 -7.678 1.00 95.75 83 THR A CA 1
ATOM 615 C C . THR A 1 83 ? 4.981 4.403 -7.497 1.00 95.75 83 THR A C 1
ATOM 617 O O . THR A 1 83 ? 5.027 5.481 -6.913 1.00 95.75 83 THR A O 1
ATOM 620 N N . ASN A 1 84 ? 3.848 3.921 -8.011 1.00 97.19 84 ASN A N 1
ATOM 621 C CA . ASN A 1 84 ? 2.562 4.614 -7.955 1.00 97.19 84 ASN A CA 1
ATOM 622 C C . ASN A 1 84 ? 1.494 3.741 -7.287 1.00 97.19 84 ASN A C 1
ATOM 624 O O . ASN A 1 84 ? 1.537 2.513 -7.370 1.00 97.19 84 ASN A O 1
ATOM 628 N N . TRP A 1 85 ? 0.505 4.390 -6.678 1.00 98.12 85 TRP A N 1
ATOM 629 C CA . TRP A 1 85 ? -0.692 3.748 -6.133 1.00 98.12 85 TRP A CA 1
ATOM 630 C C . TRP A 1 85 ? -1.746 3.531 -7.220 1.00 98.12 85 TRP A C 1
ATOM 632 O O . TRP A 1 85 ? -1.909 4.378 -8.103 1.00 98.12 85 TRP A O 1
ATOM 642 N N . SER A 1 86 ? -2.486 2.425 -7.141 1.00 98.38 86 SER A N 1
ATOM 643 C CA . SER A 1 86 ? -3.592 2.156 -8.057 1.00 98.38 86 SER A CA 1
ATOM 644 C C . SER A 1 86 ? -4.838 2.970 -7.676 1.00 98.38 86 SER A C 1
ATOM 646 O O . SER A 1 86 ? -4.939 3.539 -6.583 1.00 98.38 86 SER A O 1
ATOM 648 N N . ALA A 1 87 ? -5.831 3.010 -8.568 1.00 98.44 87 ALA A N 1
ATOM 649 C CA . ALA A 1 87 ? -7.143 3.565 -8.229 1.00 98.44 87 ALA A CA 1
ATOM 650 C C . ALA A 1 87 ? -7.834 2.762 -7.107 1.00 98.44 87 ALA A C 1
ATOM 652 O O . ALA A 1 87 ? -8.554 3.339 -6.295 1.00 98.44 87 ALA A O 1
ATOM 653 N N . CYS A 1 88 ? -7.574 1.453 -7.022 1.00 98.50 88 CYS A N 1
ATOM 654 C CA . CYS A 1 88 ? -8.114 0.577 -5.987 1.00 98.50 88 CYS A CA 1
ATOM 655 C C . CYS A 1 88 ? -7.471 0.876 -4.630 1.00 98.50 88 CYS A C 1
ATOM 657 O O . CYS A 1 88 ? -8.190 1.046 -3.651 1.00 98.50 88 CYS A O 1
ATOM 659 N N . SER A 1 89 ? -6.142 1.048 -4.580 1.00 98.50 89 SER A N 1
ATOM 660 C CA . SER A 1 89 ? -5.432 1.464 -3.361 1.00 98.50 89 SER A CA 1
ATOM 661 C C . SER A 1 89 ? -5.974 2.788 -2.817 1.00 98.50 89 SER A C 1
ATOM 663 O O . SER A 1 89 ? -6.217 2.912 -1.619 1.00 98.50 89 SER A O 1
ATOM 665 N N . ARG A 1 90 ? -6.219 3.770 -3.699 1.00 98.44 90 ARG A N 1
ATOM 666 C CA . ARG A 1 90 ? -6.814 5.057 -3.309 1.00 98.44 90 ARG A CA 1
ATOM 667 C C . ARG A 1 90 ? -8.207 4.881 -2.714 1.00 98.44 90 ARG A C 1
ATOM 669 O O . ARG A 1 90 ? -8.470 5.425 -1.650 1.00 98.44 90 ARG A O 1
ATOM 676 N N . LYS A 1 91 ? -9.059 4.088 -3.369 1.00 98.38 91 LYS A N 1
ATOM 677 C CA . LYS A 1 91 ? -10.400 3.794 -2.865 1.00 98.38 91 LYS A CA 1
ATOM 678 C C . LYS A 1 91 ? -10.355 3.146 -1.477 1.00 98.38 91 LYS A C 1
ATOM 680 O O . LYS A 1 91 ? -11.107 3.553 -0.604 1.00 98.38 91 LYS A O 1
ATOM 685 N N . TYR A 1 92 ? -9.466 2.177 -1.254 1.00 98.38 92 TYR A N 1
ATOM 686 C CA . TYR A 1 92 ? -9.333 1.549 0.062 1.00 98.38 92 TYR A CA 1
ATOM 687 C C . TYR A 1 92 ? -8.916 2.539 1.150 1.00 98.38 92 TYR A C 1
ATOM 689 O O . TYR A 1 92 ? -9.437 2.466 2.259 1.00 98.38 92 TYR A O 1
ATOM 697 N N . LEU A 1 93 ? -8.012 3.472 0.836 1.00 98.44 93 LEU A N 1
ATOM 698 C CA . LEU A 1 93 ? -7.618 4.522 1.772 1.00 98.44 93 LEU A CA 1
ATOM 699 C C . LEU A 1 93 ? -8.785 5.463 2.090 1.00 98.44 93 LEU A C 1
ATOM 701 O O . LEU A 1 93 ? -9.008 5.782 3.252 1.00 98.44 93 LEU A O 1
ATOM 705 N N . GLU A 1 94 ? -9.540 5.886 1.076 1.00 98.38 94 GLU A N 1
ATOM 706 C CA . GLU A 1 94 ? -10.743 6.707 1.261 1.00 98.38 94 GLU A CA 1
ATOM 707 C C . GLU A 1 94 ? -11.773 5.982 2.144 1.00 98.38 94 GLU A C 1
ATOM 709 O O . GLU A 1 94 ? -12.268 6.565 3.104 1.00 98.38 94 GLU A O 1
ATOM 714 N N . ASP A 1 95 ? -12.013 4.689 1.898 1.00 97.81 95 ASP A N 1
ATOM 715 C CA . ASP A 1 95 ? -12.916 3.846 2.695 1.00 97.81 95 ASP A CA 1
ATOM 716 C C . ASP A 1 95 ? -12.369 3.541 4.116 1.00 97.81 95 ASP A C 1
ATOM 718 O O . ASP A 1 95 ? -13.113 3.113 5.000 1.00 97.81 95 ASP A O 1
ATOM 722 N N . PHE A 1 96 ? -11.061 3.680 4.356 1.00 97.75 96 PHE A N 1
ATOM 723 C CA . PHE A 1 96 ? -10.458 3.545 5.689 1.00 97.75 96 PHE A CA 1
ATOM 724 C C . PHE A 1 96 ? -10.586 4.830 6.514 1.00 97.75 96 PHE A C 1
ATOM 726 O O . PHE A 1 96 ? -10.736 4.749 7.731 1.00 97.75 96 PHE A O 1
ATOM 733 N N . LEU A 1 97 ? -10.506 5.992 5.860 1.00 97.12 97 LEU A N 1
ATOM 734 C CA . LEU A 1 97 ? -10.539 7.308 6.504 1.00 97.12 97 LEU A CA 1
ATOM 735 C C . LEU A 1 97 ? -11.956 7.865 6.721 1.00 97.12 97 LEU A C 1
ATOM 737 O O . LEU A 1 97 ? -12.097 8.828 7.476 1.00 97.12 97 LEU A O 1
ATOM 741 N N . ALA A 1 98 ? -12.959 7.316 6.031 1.00 94.38 98 ALA A N 1
ATOM 742 C CA . ALA A 1 98 ? -14.372 7.677 6.168 1.00 94.38 98 ALA A CA 1
ATOM 743 C C . ALA A 1 98 ? -14.970 7.212 7.506 1.00 94.38 98 ALA A C 1
ATOM 745 O O . ALA A 1 98 ? -15.749 8.004 8.086 1.00 94.38 98 ALA A O 1
#

Foldseek 3Di:
DDLPPLQCVQPVPVCNQDQKDAAACQPPPPVGNDMGGNCPDPLRVLVVVLRVLRNLRAAAAPPPDPGDLPAASRRPHGDPNRPHHTPRSVVRNVVSVD

InterPro domains:
  IPR001590 Peptidase M12B, ADAM/reprolysin [PF01421] (12-97)
  IPR001590 Peptidase M12B, ADAM/reprolysin [PS50215] (1-98)
  IPR024079 Metallopeptidase, catalytic domain superfamily [G3DSA:3.40.390.10] (2-98)

Radius of gyration: 13.5 Å; chains: 1; bounding box: 39×29×32 Å

Sequence (98 aa):
MQLNFASRVLTQGNNDNVVGLAFVRGMCECRFSCTIIQAESFQAALEAAHEIGHNLGMEHDGTKNNCDSTKFIMSPGTGPGKTNWSACSRKYLEDFLA

pLDDT: mean 87.5, std 15.03, range [36.22, 98.5]

Secondary structure (DSSP, 8-state):
--THHHHHHHGGGS-TT--EEE-TT-TT-TTT--EEE--SSTTHHHHHHHHHHHHTTPPPTTTSSSS-TTTSTT-SS--TT--S--HHHHHHHHHHH-

Organism: Rhipicephalus sanguineus (NCBI:txid34632)